Protein AF-A0A7X4FP31-F1 (afdb_monomer)

Structure (mmCIF, N/CA/C/O backbone):
data_AF-A0A7X4FP31-F1
#
_entry.id   AF-A0A7X4FP31-F1
#
loop_
_atom_site.group_PDB
_atom_site.id
_atom_site.type_symbol
_atom_site.label_atom_id
_atom_site.label_alt_id
_atom_site.label_comp_id
_atom_site.label_asym_id
_atom_site.label_entity_id
_atom_site.label_seq_id
_atom_site.pdbx_PDB_ins_code
_atom_site.Cartn_x
_atom_site.C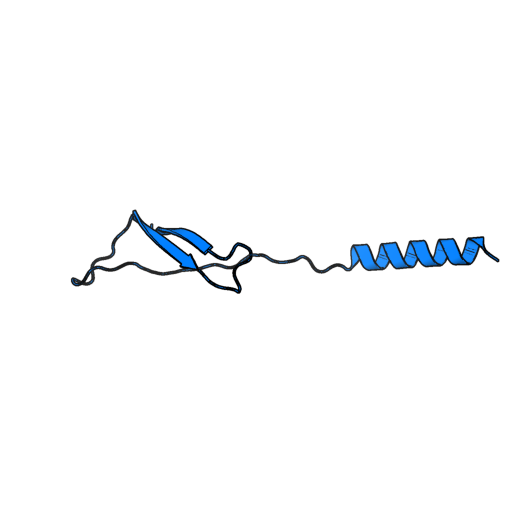artn_y
_atom_site.Cartn_z
_atom_site.occupancy
_atom_site.B_iso_or_equiv
_atom_site.auth_seq_id
_atom_site.auth_comp_id
_atom_site.auth_asym_id
_atom_site.auth_atom_id
_atom_site.pdbx_PDB_model_num
ATOM 1 N N . MET A 1 1 ? 22.201 5.818 -45.824 1.00 47.62 1 MET A N 1
ATOM 2 C CA . MET A 1 1 ? 22.362 4.901 -44.665 1.00 47.62 1 MET A CA 1
ATOM 3 C C . MET A 1 1 ? 22.073 5.543 -43.299 1.00 47.62 1 MET A C 1
ATOM 5 O O . MET A 1 1 ? 22.043 4.826 -42.309 1.00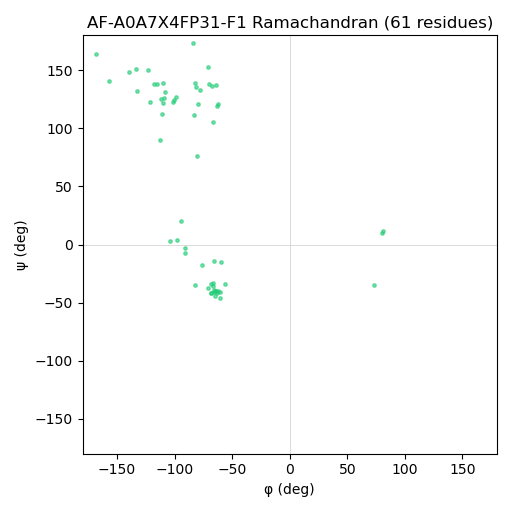 47.62 1 MET A O 1
ATOM 9 N N . THR A 1 2 ? 21.807 6.852 -43.216 1.00 45.31 2 THR A N 1
ATOM 10 C CA . THR A 1 2 ? 21.570 7.562 -41.940 1.00 45.31 2 THR A CA 1
ATOM 11 C C . THR A 1 2 ? 20.132 7.415 -41.420 1.00 45.31 2 THR A C 1
ATOM 13 O O . THR A 1 2 ? 19.928 7.248 -40.225 1.00 45.31 2 THR A O 1
ATOM 16 N N . VAL A 1 3 ? 19.137 7.356 -42.316 1.00 51.66 3 VAL A N 1
ATOM 17 C CA . VAL A 1 3 ? 17.705 7.249 -41.953 1.00 51.66 3 VAL A CA 1
ATOM 18 C C . VAL A 1 3 ? 17.355 5.890 -41.318 1.00 51.66 3 VAL A C 1
ATOM 20 O O . VAL A 1 3 ? 16.561 5.821 -40.385 1.00 51.66 3 VAL A O 1
ATOM 23 N N . VAL A 1 4 ? 18.022 4.810 -41.748 1.00 52.41 4 VAL A N 1
ATOM 24 C CA . VAL A 1 4 ? 17.829 3.442 -41.217 1.00 52.41 4 VAL A CA 1
ATOM 25 C C . VAL A 1 4 ? 18.288 3.314 -39.756 1.00 52.41 4 VAL A C 1
ATOM 27 O O . VAL A 1 4 ? 17.671 2.591 -38.978 1.00 52.41 4 VAL A O 1
ATOM 30 N N . LYS A 1 5 ? 19.334 4.051 -39.352 1.00 50.84 5 LYS A N 1
ATOM 31 C CA . LYS A 1 5 ? 19.823 4.078 -37.961 1.00 50.84 5 LYS A CA 1
ATOM 32 C C . LYS A 1 5 ? 18.856 4.813 -37.022 1.00 50.84 5 LYS A C 1
ATOM 34 O O . LYS A 1 5 ? 18.646 4.347 -35.907 1.00 50.84 5 LYS A O 1
ATOM 39 N N . CYS A 1 6 ? 18.223 5.897 -37.481 1.00 53.50 6 CYS A N 1
ATOM 40 C CA . CYS A 1 6 ? 17.196 6.611 -36.710 1.00 53.50 6 CYS A CA 1
ATOM 41 C C . CYS A 1 6 ? 15.913 5.782 -36.535 1.00 53.50 6 CYS A C 1
ATOM 43 O O . CYS A 1 6 ? 15.368 5.738 -35.436 1.00 53.50 6 CYS A O 1
ATOM 45 N N . ALA A 1 7 ? 15.464 5.079 -37.582 1.00 60.53 7 ALA A N 1
ATOM 46 C CA . ALA A 1 7 ? 14.271 4.230 -37.516 1.00 60.53 7 ALA A CA 1
ATOM 47 C C . ALA A 1 7 ? 14.449 3.032 -36.563 1.00 60.53 7 ALA A C 1
ATOM 49 O O . ALA A 1 7 ? 13.555 2.728 -35.777 1.00 60.53 7 ALA A O 1
ATOM 50 N N . CYS A 1 8 ? 15.622 2.389 -36.583 1.00 63.91 8 CYS A N 1
ATOM 51 C CA . CYS A 1 8 ? 15.937 1.281 -35.678 1.00 63.91 8 CYS A CA 1
ATOM 52 C C . CYS A 1 8 ? 16.013 1.740 -34.206 1.00 63.91 8 CYS A C 1
ATOM 54 O O . CYS A 1 8 ? 15.500 1.064 -33.317 1.00 63.91 8 CYS A O 1
ATOM 56 N N . GLY A 1 9 ? 16.573 2.931 -33.954 1.00 73.50 9 GLY A N 1
ATOM 57 C CA . G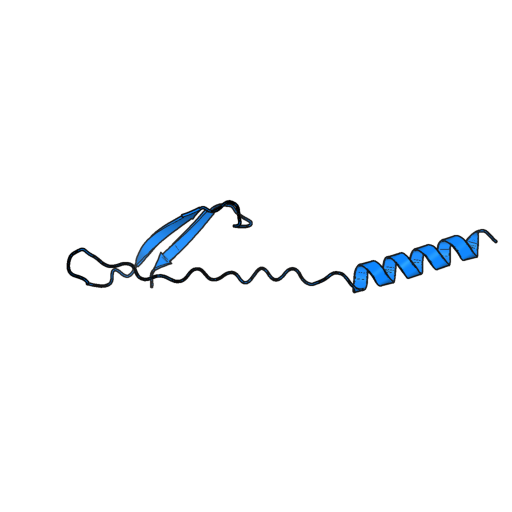LY A 1 9 ? 16.605 3.529 -32.615 1.00 73.50 9 GLY A CA 1
ATOM 58 C C . GLY A 1 9 ? 15.214 3.865 -32.066 1.00 73.50 9 GLY A C 1
ATOM 59 O O . GLY A 1 9 ? 14.938 3.597 -30.899 1.00 73.50 9 GLY A O 1
ATOM 60 N N . ALA A 1 10 ? 14.316 4.384 -32.910 1.00 78.31 10 ALA A N 1
ATOM 61 C CA . ALA A 1 10 ? 12.940 4.693 -32.516 1.00 78.31 10 ALA A CA 1
ATOM 62 C C . ALA A 1 10 ? 12.140 3.431 -32.148 1.00 78.31 10 ALA A C 1
ATOM 64 O O . ALA A 1 10 ? 11.396 3.431 -31.168 1.00 78.31 10 ALA A O 1
ATOM 65 N N . LEU A 1 11 ? 12.329 2.340 -32.897 1.00 81.38 11 LEU A N 1
ATOM 66 C CA . LEU A 1 11 ? 11.641 1.074 -32.641 1.00 81.38 11 LEU A CA 1
ATOM 67 C C . LEU A 1 11 ? 12.111 0.425 -31.330 1.00 81.38 11 LEU A C 1
ATOM 69 O O . LEU A 1 11 ? 11.293 -0.049 -30.545 1.00 81.38 11 LEU A O 1
ATOM 73 N N . ALA A 1 12 ? 13.419 0.461 -31.059 1.00 81.88 12 ALA A N 1
ATOM 74 C CA . ALA A 1 12 ? 13.985 -0.032 -29.805 1.00 81.88 12 ALA A CA 1
ATOM 75 C C . ALA A 1 12 ? 13.485 0.773 -28.593 1.00 81.88 12 ALA A C 1
ATOM 77 O O . ALA A 1 12 ? 13.113 0.185 -27.579 1.00 81.88 12 ALA A O 1
ATOM 78 N N . ALA A 1 13 ? 13.408 2.103 -28.710 1.00 82.06 13 ALA A N 1
ATOM 79 C CA . ALA A 1 13 ? 12.865 2.962 -27.657 1.00 82.06 1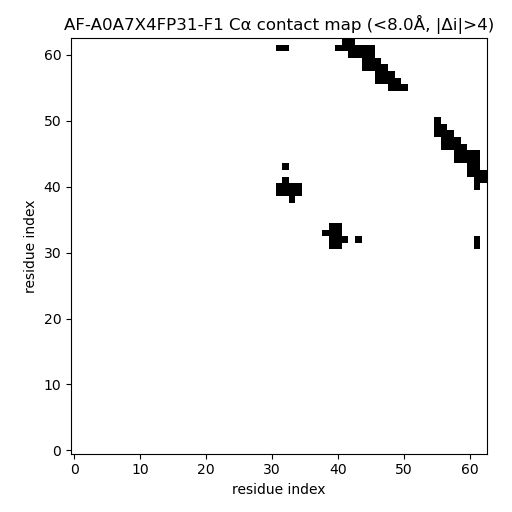3 ALA A CA 1
ATOM 80 C C . ALA A 1 13 ? 11.385 2.660 -27.365 1.00 82.06 13 ALA A C 1
ATOM 82 O O . ALA A 1 13 ? 10.981 2.618 -26.204 1.00 82.06 13 ALA A O 1
ATOM 83 N N . PHE A 1 14 ? 10.590 2.394 -28.407 1.00 82.31 14 PHE A N 1
ATOM 84 C CA . PHE A 1 14 ? 9.182 2.032 -28.255 1.00 82.31 14 PHE A CA 1
ATOM 85 C C . PHE A 1 14 ? 9.009 0.694 -27.522 1.00 82.31 14 PHE A C 1
ATOM 87 O O . PHE A 1 14 ? 8.212 0.602 -26.592 1.00 82.31 14 PHE A O 1
ATOM 94 N N . ILE A 1 15 ? 9.810 -0.319 -27.873 1.00 83.00 15 ILE A N 1
ATOM 95 C CA . ILE A 1 15 ? 9.787 -1.629 -27.204 1.00 83.00 15 ILE A CA 1
ATOM 96 C C . ILE A 1 15 ? 10.132 -1.489 -25.716 1.00 83.00 15 ILE A C 1
ATOM 98 O O . ILE A 1 15 ? 9.412 -2.021 -24.872 1.00 83.00 15 ILE A O 1
ATOM 102 N N . VAL A 1 16 ? 11.182 -0.731 -25.380 1.00 82.19 16 VAL A N 1
ATOM 103 C CA . VAL A 1 16 ? 11.594 -0.495 -23.984 1.00 82.19 16 VAL A CA 1
ATOM 104 C C . VAL A 1 16 ? 10.487 0.189 -23.179 1.00 82.19 16 VAL A C 1
ATOM 106 O O . VAL A 1 16 ? 10.238 -0.200 -22.041 1.00 82.19 16 VAL A O 1
ATOM 109 N N . LEU A 1 17 ? 9.784 1.159 -23.771 1.00 79.38 17 LEU A N 1
ATOM 110 C CA . LEU A 1 17 ? 8.696 1.868 -23.096 1.00 79.38 17 LEU A CA 1
ATOM 111 C C . LEU A 1 17 ? 7.492 0.955 -22.810 1.00 79.38 17 LEU A C 1
ATOM 113 O O . LEU A 1 17 ? 6.867 1.081 -21.761 1.00 79.38 17 LEU A O 1
ATOM 117 N N . THR A 1 18 ? 7.187 0.013 -23.709 1.00 77.81 18 THR A N 1
ATOM 118 C CA . THR A 1 18 ? 6.078 -0.944 -23.522 1.00 77.81 18 THR A CA 1
ATOM 119 C C . THR A 1 1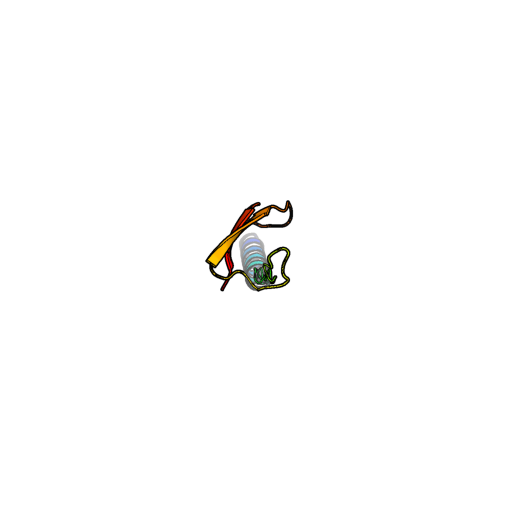8 ? 6.380 -2.071 -22.534 1.00 77.81 18 THR A C 1
ATOM 121 O O . THR A 1 18 ? 5.452 -2.716 -22.054 1.00 77.81 18 THR A O 1
ATOM 124 N N . LEU A 1 19 ? 7.656 -2.319 -22.223 1.00 76.88 19 LEU A N 1
ATOM 125 C CA . LEU A 1 19 ? 8.089 -3.416 -21.352 1.00 76.88 19 LEU A CA 1
ATOM 126 C C . LEU A 1 19 ? 8.342 -2.982 -19.900 1.00 76.88 19 LEU A C 1
ATOM 128 O O . LEU A 1 19 ? 8.793 -3.794 -19.092 1.00 76.88 19 LEU A O 1
ATOM 132 N N . ALA A 1 20 ? 8.078 -1.716 -19.565 1.00 74.75 20 ALA A N 1
ATOM 133 C CA . ALA A 1 20 ? 8.229 -1.219 -18.206 1.00 74.75 20 ALA A CA 1
ATOM 134 C C . ALA A 1 20 ? 7.272 -1.977 -17.258 1.00 74.75 20 ALA A C 1
ATOM 136 O O . ALA A 1 20 ? 6.057 -1.957 -17.479 1.00 74.75 20 ALA A O 1
ATOM 137 N N . PRO A 1 21 ? 7.781 -2.656 -16.212 1.00 73.00 21 PRO A N 1
ATOM 138 C CA . PRO A 1 21 ? 6.928 -3.337 -15.249 1.00 73.00 21 PRO A CA 1
ATOM 139 C C . PRO A 1 21 ? 6.066 -2.312 -14.507 1.00 73.00 21 PRO A C 1
ATOM 141 O O . PRO A 1 21 ? 6.551 -1.254 -14.099 1.00 73.00 21 PRO A O 1
ATOM 144 N N . ALA A 1 22 ? 4.787 -2.629 -14.311 1.00 72.19 22 ALA A N 1
ATOM 145 C CA . ALA A 1 22 ? 3.911 -1.813 -13.483 1.00 72.19 22 ALA A CA 1
ATOM 146 C C . ALA A 1 22 ? 4.443 -1.814 -12.040 1.00 72.19 22 ALA A C 1
ATOM 148 O O . ALA A 1 22 ? 4.542 -2.868 -11.410 1.00 72.19 22 ALA A O 1
ATOM 149 N N . ALA A 1 23 ? 4.798 -0.642 -11.516 1.00 68.75 23 ALA A N 1
ATOM 150 C CA . ALA A 1 23 ? 5.138 -0.491 -10.109 1.00 68.75 23 ALA A CA 1
ATOM 151 C C . ALA A 1 23 ? 3.871 -0.733 -9.268 1.00 68.75 23 ALA A C 1
ATOM 153 O O . ALA A 1 23 ? 2.960 0.093 -9.252 1.00 68.75 23 ALA A O 1
ATOM 154 N N . LEU A 1 24 ? 3.789 -1.888 -8.605 1.00 67.50 24 LEU A N 1
ATOM 155 C CA . LEU A 1 24 ? 2.675 -2.223 -7.719 1.00 67.50 24 LEU A CA 1
ATOM 156 C C . LEU A 1 24 ? 2.924 -1.603 -6.336 1.00 67.50 24 LEU A C 1
ATOM 158 O O . LEU A 1 24 ? 3.818 -2.033 -5.615 1.00 67.50 24 LEU A O 1
ATOM 162 N N . ALA A 1 25 ? 2.127 -0.602 -5.957 1.00 61.88 25 ALA A N 1
ATOM 163 C CA . ALA A 1 25 ? 2.220 0.094 -4.665 1.00 61.88 25 ALA A CA 1
ATOM 164 C C . ALA A 1 25 ? 1.273 -0.477 -3.581 1.00 61.88 25 ALA A C 1
ATOM 166 O O . ALA A 1 25 ? 0.940 0.204 -2.612 1.00 61.88 25 ALA A O 1
ATOM 167 N N . GLN A 1 26 ? 0.794 -1.715 -3.738 1.00 64.69 26 GLN A N 1
ATOM 168 C CA . GLN A 1 26 ? -0.164 -2.342 -2.819 1.00 64.69 26 GLN A CA 1
ATOM 169 C C . GLN A 1 26 ? 0.542 -2.899 -1.571 1.00 64.69 26 GLN A C 1
ATOM 171 O O . GLN A 1 26 ? 0.741 -4.103 -1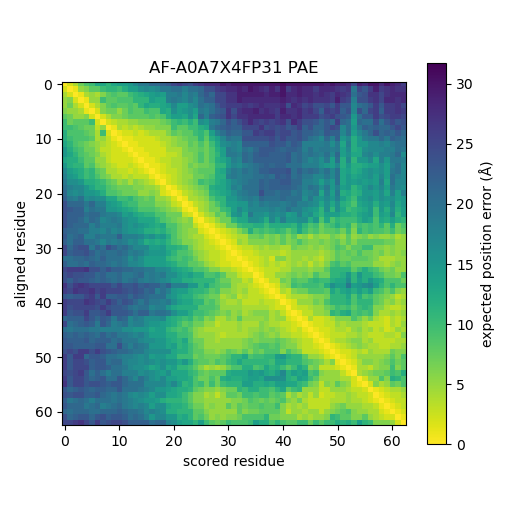.446 1.00 64.69 26 GLN A O 1
ATOM 176 N N . SER A 1 27 ? 0.923 -2.020 -0.642 1.00 67.56 27 SER A N 1
ATOM 177 C CA . SER A 1 27 ? 1.356 -2.406 0.708 1.00 67.56 27 SER A CA 1
ATOM 178 C C . SER A 1 27 ? 0.205 -2.197 1.694 1.00 67.56 27 SER A C 1
ATOM 180 O O . SER A 1 27 ? -0.320 -1.089 1.794 1.00 67.56 27 SER A O 1
ATOM 182 N N . SER A 1 28 ? -0.183 -3.242 2.428 1.00 72.62 28 SER A N 1
ATOM 183 C CA . SER A 1 28 ? -1.184 -3.168 3.501 1.00 72.62 28 SER A CA 1
ATOM 184 C C . SER A 1 28 ? -0.497 -3.316 4.860 1.00 72.62 28 SER A C 1
ATOM 186 O O . SER A 1 28 ? 0.331 -4.207 5.038 1.00 72.62 28 SER A O 1
ATOM 188 N N . ILE A 1 29 ? -0.815 -2.421 5.798 1.00 73.56 29 ILE A N 1
ATOM 189 C CA . ILE A 1 29 ? -0.388 -2.484 7.200 1.00 73.56 29 ILE A CA 1
ATOM 190 C C . ILE A 1 29 ? -1.650 -2.781 8.009 1.00 73.56 29 ILE A C 1
ATOM 192 O O . ILE A 1 29 ? -2.548 -1.945 8.053 1.00 73.56 29 ILE A O 1
ATOM 196 N N . THR A 1 30 ? -1.732 -3.968 8.607 1.00 76.19 30 THR A N 1
ATOM 197 C CA . THR A 1 30 ? -2.876 -4.407 9.421 1.00 76.19 30 THR A CA 1
ATOM 198 C C . THR A 1 30 ? -2.445 -4.613 10.868 1.00 76.19 30 THR A C 1
ATOM 200 O O . THR A 1 30 ? -1.390 -5.200 11.109 1.00 76.19 30 THR A O 1
ATOM 203 N N . GLY A 1 31 ? -3.264 -4.182 11.824 1.00 75.56 31 GLY A N 1
ATOM 204 C CA . GLY A 1 31 ? -3.021 -4.366 13.253 1.00 75.56 31 GLY A CA 1
ATOM 205 C C . GLY A 1 31 ? -4.260 -4.026 14.076 1.00 75.56 31 GLY A C 1
ATOM 206 O O . GLY A 1 31 ? -5.176 -3.387 13.570 1.00 75.56 31 GLY A O 1
ATOM 207 N N . GLU A 1 32 ? -4.276 -4.468 15.329 1.00 82.56 32 GLU A N 1
ATOM 208 C CA . GLU A 1 32 ? -5.352 -4.227 16.292 1.00 82.56 32 GLU A CA 1
ATOM 209 C C . GLU A 1 32 ? -4.788 -3.431 17.471 1.00 82.56 32 GLU A C 1
ATOM 211 O O . GLU A 1 32 ? -3.675 -3.700 17.933 1.00 82.56 32 GLU A O 1
ATOM 216 N N . VAL A 1 33 ? -5.537 -2.437 17.945 1.00 81.00 33 VAL A N 1
ATOM 217 C CA . VAL A 1 33 ? -5.157 -1.632 19.110 1.00 81.00 33 VAL A CA 1
ATOM 218 C C . VAL A 1 33 ? -5.944 -2.131 20.317 1.00 81.00 33 VAL A C 1
ATOM 220 O O . VAL A 1 33 ? -7.170 -2.116 20.282 1.00 81.00 33 VAL A O 1
ATOM 223 N N . SER A 1 34 ? -5.262 -2.546 21.390 1.00 84.44 34 SER A N 1
ATOM 224 C CA . SER A 1 34 ? -5.907 -2.990 22.635 1.00 84.44 34 SER A CA 1
ATOM 225 C C . SER A 1 34 ? -5.447 -2.197 23.861 1.00 84.44 34 SER A C 1
ATOM 227 O O . SER A 1 34 ? -4.296 -1.769 23.932 1.00 84.44 34 SER A O 1
ATOM 229 N N . ASP A 1 35 ? -6.318 -2.063 24.861 1.00 85.38 35 ASP A N 1
ATOM 230 C CA . ASP A 1 35 ? -5.976 -1.527 26.190 1.00 85.38 35 ASP A CA 1
ATOM 231 C C . ASP A 1 35 ? -5.386 -2.609 27.129 1.00 85.38 35 ASP A C 1
ATOM 233 O O . ASP A 1 35 ? -5.418 -3.804 26.831 1.00 85.38 35 ASP A O 1
ATOM 237 N N . ASN A 1 36 ? -4.904 -2.216 28.315 1.00 80.44 36 ASN A N 1
ATOM 238 C CA . ASN A 1 36 ? -4.356 -3.094 29.365 1.00 80.44 36 ASN A CA 1
ATOM 239 C C . ASN A 1 36 ? -5.348 -4.148 29.893 1.00 80.44 36 ASN A C 1
ATOM 241 O O . ASN A 1 36 ? -4.953 -5.097 30.569 1.00 80.44 36 ASN A O 1
ATOM 245 N N . THR A 1 37 ? -6.637 -3.971 29.606 1.00 81.12 37 THR A N 1
ATOM 246 C CA . THR A 1 37 ? -7.718 -4.911 29.936 1.00 81.12 37 THR A CA 1
ATOM 247 C C . THR A 1 37 ? -7.990 -5.932 28.823 1.00 81.12 37 THR A C 1
ATOM 249 O O . THR A 1 37 ? -8.819 -6.820 29.010 1.00 81.12 37 THR A O 1
ATOM 252 N N . GLY A 1 38 ? -7.297 -5.829 27.680 1.00 77.94 38 GLY A N 1
ATOM 253 C CA . GLY A 1 38 ? -7.485 -6.688 26.508 1.00 77.94 38 GLY A CA 1
ATOM 254 C C . GLY A 1 38 ? -8.679 -6.305 25.627 1.00 77.94 38 GLY A C 1
ATOM 255 O O . GLY A 1 38 ? -9.053 -7.074 24.747 1.00 77.94 38 GLY A O 1
ATOM 256 N N . GLY A 1 39 ? -9.297 -5.144 25.866 1.00 82.56 39 GLY A N 1
ATOM 257 C CA . GLY A 1 39 ? -10.369 -4.612 25.024 1.00 82.56 39 GLY A CA 1
ATOM 258 C C . GLY A 1 39 ? -9.827 -3.896 23.790 1.00 82.56 39 GLY A C 1
ATOM 259 O O . GLY A 1 39 ? -8.858 -3.144 23.898 1.00 82.56 39 GLY A O 1
ATOM 260 N N . VAL A 1 40 ? -10.471 -4.107 22.640 1.00 83.25 40 VAL A N 1
ATOM 261 C CA . VAL A 1 40 ? -10.146 -3.419 21.383 1.00 83.25 40 VAL A CA 1
ATOM 262 C C . VAL A 1 40 ? -10.535 -1.944 21.454 1.00 83.25 40 VAL A C 1
ATOM 264 O O . VAL A 1 40 ? -11.599 -1.602 21.977 1.00 83.25 40 VAL A O 1
ATOM 267 N N . LEU A 1 41 ? -9.671 -1.072 20.941 1.00 81.75 41 LEU A N 1
ATOM 268 C CA . LEU A 1 41 ? -9.848 0.376 20.932 1.00 81.75 41 LEU A CA 1
ATOM 269 C C . LEU A 1 41 ? -10.042 0.881 19.493 1.00 81.75 41 LEU A C 1
ATOM 271 O O . LEU A 1 41 ? -9.059 1.231 18.832 1.00 81.75 41 LEU A O 1
ATOM 275 N N . PRO A 1 42 ? -11.294 0.954 19.009 1.00 82.00 42 PRO A N 1
ATOM 276 C CA . PRO A 1 42 ? -11.591 1.549 17.712 1.00 82.00 42 PRO A CA 1
ATOM 277 C C . PRO A 1 42 ? -11.397 3.071 17.752 1.00 82.00 42 PRO A C 1
ATOM 279 O O . PRO A 1 42 ? -11.549 3.716 18.794 1.00 82.00 42 PRO A O 1
ATOM 282 N N . GLY A 1 43 ? -11.085 3.673 16.607 1.00 81.19 43 GLY A N 1
ATOM 283 C CA . GLY A 1 43 ? -10.952 5.125 16.452 1.00 81.19 43 GLY A CA 1
ATOM 284 C C . GLY A 1 43 ? -9.614 5.714 16.907 1.00 81.19 43 GLY A C 1
ATOM 285 O O . GLY A 1 43 ? -9.491 6.935 17.020 1.00 81.19 43 GLY A O 1
ATOM 286 N N . VAL A 1 44 ? -8.604 4.880 17.168 1.00 81.19 44 VAL A N 1
ATOM 287 C CA . VAL A 1 44 ? -7.257 5.341 17.537 1.00 81.19 44 VAL A CA 1
ATOM 288 C C . VAL A 1 44 ? -6.456 5.726 16.291 1.00 81.19 44 VAL A C 1
ATOM 290 O O . VAL A 1 44 ? -6.429 4.993 15.303 1.00 81.19 44 VAL A O 1
ATOM 293 N N . THR A 1 45 ? -5.768 6.868 16.354 1.00 82.88 45 THR A N 1
ATOM 294 C CA . THR A 1 45 ? -4.829 7.315 15.318 1.00 82.88 45 THR A CA 1
ATOM 295 C C . THR A 1 45 ? -3.486 6.604 15.474 1.00 82.88 45 THR A C 1
ATOM 297 O O . THR A 1 45 ? -2.827 6.741 16.505 1.00 82.88 45 THR A O 1
ATOM 300 N N . VAL A 1 46 ? -3.057 5.885 14.438 1.00 80.31 46 VAL A N 1
ATOM 301 C CA . VAL A 1 46 ? -1.777 5.169 14.383 1.00 80.31 46 VAL A CA 1
ATOM 302 C C . VAL A 1 46 ? -0.870 5.835 13.355 1.00 80.31 46 VAL A C 1
ATOM 304 O O . VAL A 1 46 ? -1.248 5.975 12.192 1.00 80.31 46 VAL A O 1
ATOM 307 N N . GLU A 1 47 ? 0.335 6.220 13.776 1.00 82.12 47 GLU A N 1
ATOM 308 C CA . GLU A 1 47 ? 1.390 6.731 12.899 1.00 82.12 47 GLU A CA 1
ATOM 309 C C . GLU A 1 47 ? 2.533 5.710 12.802 1.00 82.12 47 GLU A C 1
ATOM 311 O O . GLU A 1 47 ? 3.132 5.335 13.811 1.00 82.12 47 GLU A O 1
ATOM 316 N N . VAL A 1 48 ? 2.841 5.257 11.583 1.00 78.88 48 VAL A N 1
ATOM 317 C CA . VAL A 1 48 ? 3.915 4.291 11.307 1.00 78.88 48 VAL A CA 1
ATOM 318 C C . VAL A 1 48 ? 4.920 4.905 10.345 1.00 78.88 48 VAL A C 1
ATOM 320 O O . VAL A 1 48 ? 4.559 5.256 9.224 1.00 78.88 48 VAL A O 1
ATOM 323 N N . SER A 1 49 ? 6.190 4.970 10.752 1.00 81.81 49 SER A N 1
ATOM 324 C CA . SER A 1 49 ? 7.294 5.441 9.910 1.00 81.81 49 SER A CA 1
ATOM 325 C C . SER A 1 49 ? 8.243 4.307 9.517 1.00 81.81 49 SER A C 1
ATOM 327 O O . SER A 1 49 ? 8.551 3.423 10.317 1.00 81.81 49 SER A O 1
ATOM 329 N N . SER A 1 50 ? 8.692 4.296 8.260 1.00 75.25 50 SER A N 1
ATOM 330 C CA . SER A 1 50 ? 9.671 3.324 7.765 1.00 75.25 50 SER A CA 1
ATOM 331 C C . SER A 1 50 ? 10.410 3.845 6.527 1.00 75.25 50 SER A C 1
ATOM 333 O O . SER A 1 50 ? 9.783 4.428 5.642 1.00 75.25 50 SER A O 1
ATOM 335 N N . PRO A 1 51 ? 11.728 3.583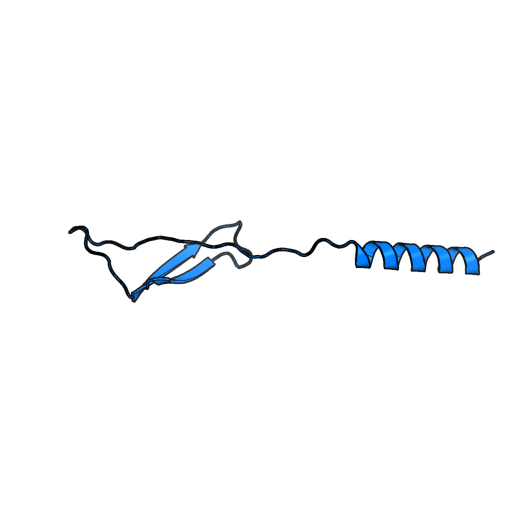 6.407 1.00 71.56 51 PRO A N 1
ATOM 336 C CA . PRO A 1 51 ? 12.524 3.972 5.241 1.00 71.56 51 PRO A CA 1
ATOM 337 C C . PRO A 1 51 ? 12.112 3.250 3.948 1.00 71.56 51 PRO A C 1
AT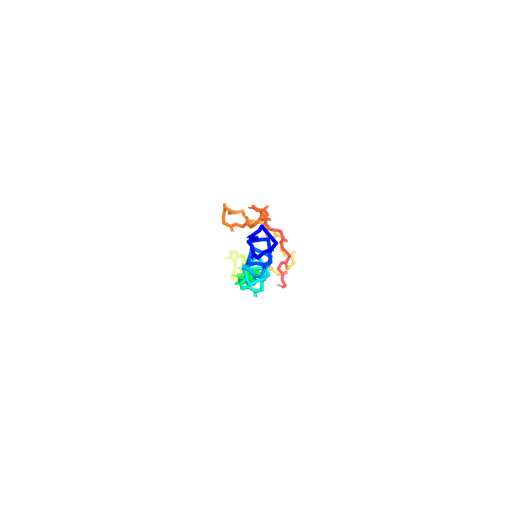OM 339 O O . PRO A 1 51 ? 12.522 3.660 2.868 1.00 71.56 51 PRO A O 1
ATOM 342 N N . ALA A 1 52 ? 11.322 2.175 4.048 1.00 74.81 52 ALA A N 1
ATOM 343 C CA . ALA A 1 52 ? 10.778 1.451 2.901 1.00 74.81 52 ALA A CA 1
ATOM 344 C C . ALA A 1 52 ? 9.396 1.970 2.452 1.00 74.81 52 ALA A C 1
ATOM 346 O O . ALA A 1 52 ? 8.889 1.529 1.421 1.00 74.81 52 ALA A O 1
ATOM 347 N N . LEU A 1 53 ? 8.770 2.882 3.208 1.00 70.44 53 LEU A N 1
ATOM 348 C CA . LEU A 1 53 ? 7.530 3.535 2.788 1.00 70.44 53 LEU A CA 1
ATOM 349 C C . LEU A 1 53 ? 7.855 4.628 1.770 1.00 70.44 53 LEU A C 1
ATOM 351 O O . LEU A 1 53 ? 8.738 5.449 2.005 1.00 70.44 53 LEU A O 1
ATOM 355 N N . ILE A 1 54 ? 7.101 4.664 0.668 1.00 68.25 54 ILE A N 1
ATOM 356 C CA . ILE A 1 54 ? 7.274 5.643 -0.420 1.00 68.25 54 ILE A CA 1
ATOM 357 C C . ILE A 1 54 ? 7.175 7.083 0.119 1.00 68.25 54 ILE A C 1
ATOM 359 O O . ILE A 1 54 ? 7.904 7.962 -0.333 1.00 68.25 54 ILE A O 1
ATOM 363 N N . GLU A 1 55 ? 6.328 7.302 1.132 1.00 73.12 55 GLU A N 1
ATOM 364 C CA . GLU A 1 55 ? 6.116 8.589 1.806 1.00 73.12 55 GLU A CA 1
ATOM 365 C C . GLU A 1 55 ? 6.784 8.699 3.196 1.00 73.12 55 GLU A C 1
ATOM 367 O O . GLU A 1 55 ? 6.612 9.700 3.889 1.00 73.12 55 GLU A O 1
ATOM 372 N N . GLY A 1 56 ? 7.537 7.683 3.637 1.00 72.56 56 GLY A N 1
ATOM 373 C CA . GLY A 1 56 ? 8.272 7.663 4.912 1.00 72.56 56 GLY A CA 1
ATOM 374 C C . GLY A 1 56 ? 7.428 7.491 6.183 1.00 72.56 56 GLY A C 1
ATOM 375 O O . GLY A 1 56 ? 7.881 6.818 7.108 1.00 72.56 56 GLY A O 1
ATOM 376 N N . SER A 1 57 ? 6.208 8.037 6.231 1.00 74.69 57 SER A N 1
ATOM 377 C CA . SER A 1 57 ? 5.241 7.869 7.328 1.00 74.69 57 SER A CA 1
ATOM 378 C C . SER A 1 57 ? 3.815 7.700 6.798 1.00 74.69 57 SER A C 1
ATOM 380 O O . SER A 1 57 ? 3.462 8.243 5.749 1.00 74.69 57 SER A O 1
ATOM 382 N N . ARG A 1 58 ? 2.987 6.933 7.514 1.00 76.56 58 ARG A N 1
ATOM 383 C CA . ARG A 1 58 ? 1.557 6.749 7.236 1.00 76.56 58 ARG A CA 1
ATOM 384 C C . ARG A 1 58 ? 0.741 6.909 8.511 1.00 76.56 58 ARG A C 1
ATOM 386 O O . ARG A 1 58 ? 1.063 6.295 9.524 1.00 76.56 58 ARG A O 1
ATOM 393 N N . VAL A 1 59 ? -0.330 7.696 8.417 1.00 80.12 59 VAL A N 1
ATOM 394 C CA . VAL A 1 59 ? -1.316 7.904 9.484 1.00 80.12 59 VAL A CA 1
ATOM 395 C C . VAL A 1 59 ? -2.619 7.217 9.087 1.00 80.12 59 VAL A C 1
ATOM 397 O O . VAL A 1 59 ? -3.139 7.475 8.000 1.00 80.12 59 VAL A O 1
ATOM 400 N N . ALA A 1 60 ? -3.140 6.349 9.949 1.00 78.31 60 ALA A N 1
ATOM 401 C CA . ALA A 1 60 ? -4.421 5.672 9.762 1.00 78.31 60 ALA A CA 1
ATOM 402 C C . ALA A 1 60 ? -5.247 5.725 11.052 1.00 78.31 60 ALA A C 1
ATOM 404 O O . ALA A 1 60 ? -4.692 5.789 12.147 1.00 78.31 60 ALA A O 1
ATOM 405 N N . VAL A 1 61 ? -6.571 5.707 10.917 1.00 76.81 61 VAL A N 1
ATOM 406 C CA . VAL A 1 61 ? -7.494 5.558 12.048 1.00 76.81 61 VAL A CA 1
ATOM 407 C C . VAL A 1 61 ? -7.914 4.094 12.086 1.00 76.81 61 VAL A C 1
ATOM 409 O O . VAL A 1 61 ? -8.326 3.572 11.055 1.00 76.81 61 VAL A O 1
ATOM 412 N N . SER A 1 62 ? -7.760 3.439 13.237 1.00 75.38 62 SER A N 1
ATOM 413 C CA . SER A 1 62 ? -8.220 2.058 13.428 1.00 75.38 62 SER A CA 1
ATOM 414 C C . SER A 1 62 ? -9.746 1.998 13.399 1.00 75.38 62 SER A C 1
ATOM 416 O O . SER A 1 62 ? -10.396 2.843 14.021 1.00 75.38 62 SER A O 1
ATOM 418 N N . ASP A 1 63 ? -10.296 1.004 12.703 1.00 71.12 63 ASP A N 1
ATOM 419 C CA . ASP A 1 63 ? -11.728 0.673 12.711 1.00 71.12 63 ASP A CA 1
ATOM 420 C C . ASP A 1 63 ? -12.188 0.100 14.061 1.00 71.12 63 ASP A C 1
ATOM 422 O O . ASP A 1 63 ? -11.330 -0.440 14.805 1.00 71.12 63 ASP A O 1
#

Radius of gyration: 24.11 Å; Cα contacts (8 Å, |Δi|>4): 42; chains: 1; bounding box: 34×15×75 Å

Foldseek 3Di:
DVVVVVVVVVVVVVVVVVPDDPDDPDDDDDDFDADPVRDTDFQDWDKDADPPHPVRIDIDGHD

Solvent-accessible surface area (backbone atoms only — not comparable to full-atom values): 4245 Å² total; per-residue (Å²): 124,68,68,63,58,54,53,55,52,53,53,54,53,51,53,55,65,74,65,59,76,81,85,80,83,87,78,84,88,85,88,84,52,64,50,101,84,71,46,77,47,60,69,43,79,44,78,51,72,40,94,85,42,97,76,38,57,48,79,49,69,41,111

pLDDT: mean 74.01, std 9.61, range [45.31, 85.38]

Mean predicted aligned error: 12.68 Å

Sequence (63 aa):
MTVVKCACGALAAFIVLTLAPAALAQSSITGEVSDNTGGVLPGVTVEVSSPALIEGSRVAVSD

Secondary structure (DSSP, 8-state):
-HHHHHHHHHHHHHHHHHTPPP-------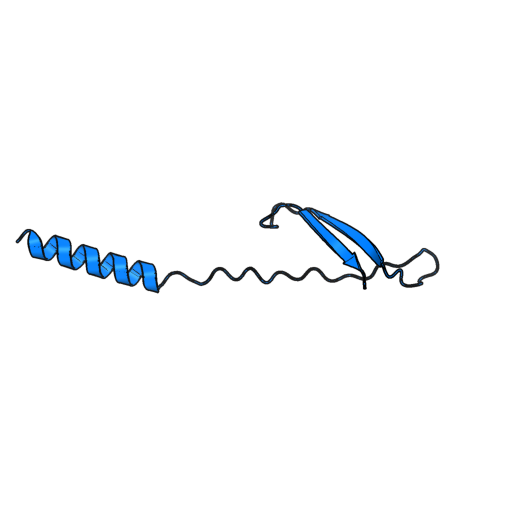----B-TTS-B-TT-EEEEE-TTSTTSEEEEE--